Protein AF-A0A4Y6PSN4-F1 (afdb_monomer_lite)

pLDDT: mean 90.9, std 9.61, range [46.28, 95.75]

Organism: Persicimonas caeni (NCBI:txid2292766)

Sequence (59 aa):
MSSSTTLNDLFPGNSGRMIMVRVILRKQMPELSEMDRDKPLSPDLVATLKQAIEEVEAG

Secondary structure (DSSP, 8-state):
------HHHHS-HHHHHHHHHHHHHHHT-GGGGTS-TTSPPPHHHHHHHHHHHHHHHH-

Foldseek 3Di:
DPPQDFLCNQQPDPNSVVLQVQLCVVVVPPVSVVDDRPHGDDPVVVVSSVVSSVVSVVD

Structure (mmCIF, N/CA/C/O backbone):
data_AF-A0A4Y6PSN4-F1
#
_entry.id   AF-A0A4Y6PSN4-F1
#
loop_
_atom_site.group_PDB
_atom_site.id
_atom_site.type_symbol
_atom_site.label_atom_id
_atom_site.label_alt_id
_atom_site.label_comp_id
_atom_site.label_asym_id
_atom_site.label_entity_id
_atom_site.label_seq_id
_atom_site.pdbx_PDB_ins_code
_atom_site.Cartn_x
_atom_site.Cartn_y
_atom_site.Cartn_z
_atom_site.occupancy
_atom_site.B_iso_or_equiv
_atom_site.auth_seq_id
_atom_site.auth_comp_id
_atom_site.auth_asym_id
_atom_site.auth_atom_id
_atom_site.pdbx_PDB_model_num
ATOM 1 N N . MET A 1 1 ? 10.719 13.214 -14.211 1.00 46.28 1 MET A N 1
ATOM 2 C CA . MET A 1 1 ? 10.728 11.742 -14.110 1.00 46.28 1 MET A CA 1
ATOM 3 C C . MET A 1 1 ? 9.336 11.325 -13.685 1.00 46.28 1 MET A C 1
ATOM 5 O O . MET A 1 1 ? 8.938 11.676 -12.584 1.00 46.28 1 MET A O 1
ATOM 9 N N . SER A 1 2 ? 8.562 10.696 -14.566 1.00 49.09 2 SER A N 1
ATOM 10 C CA . SER A 1 2 ? 7.257 10.147 -14.189 1.00 49.09 2 SER A CA 1
ATOM 11 C C . SER A 1 2 ? 7.520 8.829 -13.473 1.00 49.09 2 SER A C 1
ATOM 13 O O . SER A 1 2 ? 7.675 7.801 -14.124 1.00 49.09 2 SER A O 1
ATOM 15 N N . SER A 1 3 ? 7.702 8.873 -12.154 1.00 60.53 3 SER A N 1
ATOM 16 C CA . SER A 1 3 ? 7.898 7.663 -11.358 1.00 60.53 3 SER A CA 1
ATOM 17 C C . SER A 1 3 ? 6.624 6.826 -11.442 1.00 60.53 3 SER A C 1
ATOM 19 O O . SER A 1 3 ? 5.582 7.224 -10.925 1.00 60.53 3 SER A O 1
ATOM 21 N N . SER A 1 4 ? 6.686 5.699 -12.144 1.00 84.94 4 SER A N 1
ATOM 22 C CA . SER A 1 4 ? 5.604 4.721 -12.209 1.00 84.94 4 SER A CA 1
ATOM 23 C C . SER A 1 4 ? 5.494 4.015 -10.859 1.00 84.94 4 SER A C 1
ATOM 25 O O . SER A 1 4 ? 6.220 3.060 -10.612 1.00 84.94 4 SER A O 1
ATOM 27 N N . THR A 1 5 ? 4.635 4.516 -9.972 1.00 93.75 5 THR A N 1
ATOM 28 C CA . THR A 1 5 ? 4.379 3.896 -8.666 1.00 93.75 5 THR A CA 1
ATOM 29 C C . THR A 1 5 ? 3.612 2.587 -8.833 1.00 93.75 5 THR A C 1
ATOM 31 O O . THR A 1 5 ? 2.608 2.533 -9.544 1.00 93.75 5 THR A O 1
ATOM 34 N N . THR A 1 6 ? 4.075 1.549 -8.153 1.00 95.75 6 THR A N 1
ATOM 35 C CA . THR A 1 6 ? 3.504 0.199 -8.137 1.00 95.75 6 THR A CA 1
ATOM 36 C C . THR A 1 6 ? 2.921 -0.131 -6.758 1.00 95.75 6 THR A C 1
ATOM 38 O O . THR A 1 6 ? 3.088 0.626 -5.796 1.00 95.75 6 THR A O 1
ATOM 41 N N . LEU A 1 7 ? 2.246 -1.278 -6.615 1.00 94.81 7 LEU A N 1
ATOM 42 C CA . LEU A 1 7 ? 1.816 -1.738 -5.287 1.00 94.81 7 LEU A CA 1
ATOM 43 C C . LEU A 1 7 ? 3.006 -2.134 -4.410 1.00 94.81 7 LEU A C 1
ATOM 45 O O . LEU A 1 7 ? 2.919 -1.990 -3.194 1.00 94.81 7 LEU A O 1
ATOM 49 N N . ASN A 1 8 ? 4.108 -2.620 -4.986 1.00 94.75 8 ASN A N 1
ATOM 50 C CA . ASN A 1 8 ? 5.319 -2.928 -4.222 1.00 94.75 8 ASN A CA 1
ATOM 51 C C . ASN A 1 8 ? 5.985 -1.671 -3.648 1.00 94.75 8 ASN A C 1
ATOM 53 O O . ASN A 1 8 ? 6.525 -1.739 -2.545 1.00 94.75 8 ASN A O 1
ATOM 57 N N . ASP A 1 9 ? 5.875 -0.532 -4.335 1.00 95.00 9 ASP A N 1
ATOM 58 C CA . ASP A 1 9 ? 6.361 0.752 -3.817 1.00 95.00 9 ASP A CA 1
ATOM 59 C C . ASP A 1 9 ? 5.511 1.253 -2.643 1.00 95.00 9 ASP A C 1
ATOM 61 O O . ASP A 1 9 ? 6.044 1.775 -1.665 1.00 95.00 9 ASP A O 1
ATOM 65 N N . LEU A 1 10 ? 4.184 1.098 -2.729 1.00 94.31 10 LEU A N 1
ATOM 66 C CA . LEU A 1 10 ? 3.249 1.555 -1.692 1.00 94.31 10 LEU A CA 1
ATOM 67 C C . LEU A 1 10 ? 3.160 0.597 -0.498 1.00 94.31 10 LEU A C 1
ATOM 69 O O . LEU A 1 10 ? 2.926 1.026 0.629 1.00 94.31 10 LEU A O 1
ATOM 73 N N . PHE A 1 11 ? 3.350 -0.700 -0.733 1.00 94.94 11 PHE A N 1
ATOM 74 C CA . PHE A 1 11 ? 3.212 -1.760 0.262 1.00 94.94 11 PHE A CA 1
ATOM 75 C C . PHE A 1 11 ? 4.448 -2.679 0.267 1.00 94.94 11 PHE A C 1
ATOM 77 O O . PHE A 1 11 ? 4.336 -3.867 -0.074 1.00 94.94 11 PHE A O 1
ATOM 84 N N . PRO A 1 12 ? 5.629 -2.172 0.672 1.00 93.62 12 PRO A N 1
ATOM 85 C CA . PRO A 1 12 ? 6.871 -2.932 0.618 1.00 93.62 12 PRO A CA 1
ATOM 86 C C . PRO A 1 12 ? 6.958 -3.996 1.722 1.00 93.62 12 PRO A C 1
ATOM 88 O O . PRO A 1 12 ? 6.651 -3.758 2.893 1.00 93.62 12 PRO A O 1
ATOM 91 N N . GLY A 1 13 ? 7.438 -5.185 1.353 1.00 91.31 13 GLY A N 1
ATOM 92 C CA . GLY A 1 13 ? 7.749 -6.265 2.294 1.00 91.31 13 GLY A CA 1
ATOM 93 C C . GLY A 1 13 ? 6.544 -6.830 3.062 1.00 91.31 13 GLY A C 1
ATOM 94 O O . GLY A 1 13 ? 5.383 -6.668 2.683 1.00 91.31 13 GLY A O 1
ATOM 95 N N . ASN A 1 14 ? 6.826 -7.546 4.155 1.00 88.81 14 ASN A N 1
ATOM 96 C CA . ASN A 1 14 ? 5.793 -8.224 4.949 1.00 88.81 14 ASN A CA 1
ATOM 97 C C . ASN A 1 14 ? 4.897 -7.245 5.722 1.00 88.81 14 ASN A C 1
ATOM 99 O O . ASN A 1 14 ? 3.691 -7.468 5.816 1.00 88.81 14 ASN A O 1
ATOM 103 N N . SER A 1 15 ? 5.460 -6.148 6.236 1.00 87.56 15 SER A N 1
ATOM 104 C CA . SER A 1 15 ? 4.696 -5.081 6.893 1.00 87.56 15 SER A CA 1
ATOM 105 C C . SER A 1 15 ? 3.757 -4.382 5.908 1.00 87.56 15 SER A C 1
ATOM 107 O O . SER A 1 15 ? 2.572 -4.230 6.203 1.00 87.56 15 SER A O 1
ATOM 109 N N . GLY A 1 16 ? 4.236 -4.055 4.704 1.00 92.00 16 GLY A N 1
ATOM 110 C CA . GLY A 1 16 ? 3.413 -3.475 3.646 1.00 92.00 16 GLY A CA 1
ATOM 111 C C . GLY A 1 16 ? 2.238 -4.371 3.257 1.00 92.00 16 GLY A C 1
ATOM 112 O O . GLY A 1 16 ? 1.120 -3.886 3.110 1.00 92.00 16 GLY A O 1
ATOM 113 N N . ARG A 1 17 ? 2.435 -5.695 3.184 1.00 91.50 17 ARG A N 1
ATOM 114 C CA . ARG A 1 17 ? 1.333 -6.648 2.945 1.00 91.50 17 ARG A CA 1
ATOM 115 C C . ARG A 1 17 ? 0.245 -6.580 4.017 1.00 91.50 17 ARG A C 1
ATOM 117 O O . ARG A 1 17 ? -0.931 -6.647 3.674 1.00 91.50 17 ARG A O 1
ATOM 124 N N . MET A 1 18 ? 0.604 -6.421 5.291 1.00 93.88 18 MET A N 1
ATOM 125 C CA . MET A 1 18 ? -0.393 -6.260 6.357 1.00 93.88 18 MET A CA 1
ATOM 126 C C . MET A 1 18 ? -1.177 -4.952 6.226 1.00 93.88 18 MET A C 1
ATOM 128 O O . MET A 1 18 ? -2.395 -4.956 6.403 1.00 93.88 18 MET A O 1
ATOM 132 N N . ILE A 1 19 ? -0.500 -3.849 5.895 1.00 94.06 19 ILE A N 1
ATOM 133 C CA . ILE A 1 19 ? -1.157 -2.558 5.649 1.00 94.06 19 ILE A CA 1
ATOM 134 C C . ILE A 1 19 ? -2.103 -2.681 4.451 1.00 94.06 19 ILE A C 1
ATOM 136 O O . ILE A 1 19 ? -3.254 -2.268 4.541 1.00 94.06 19 ILE A O 1
ATOM 140 N N . MET A 1 20 ? -1.670 -3.341 3.376 1.00 95.06 20 MET A N 1
ATOM 141 C CA . MET A 1 20 ? -2.494 -3.597 2.196 1.00 95.06 20 MET A CA 1
ATOM 142 C C . MET A 1 20 ? -3.773 -4.363 2.549 1.00 95.06 20 MET A C 1
ATOM 144 O O . MET A 1 20 ? -4.853 -3.964 2.134 1.00 95.06 20 MET A O 1
ATOM 148 N N . VAL A 1 21 ? -3.687 -5.417 3.370 1.00 94.69 21 VAL A N 1
ATOM 149 C CA . VAL A 1 21 ? -4.876 -6.152 3.842 1.00 94.69 21 VAL A CA 1
ATOM 150 C C . VAL A 1 21 ? -5.818 -5.240 4.632 1.00 94.69 21 VAL A C 1
ATOM 152 O O . VA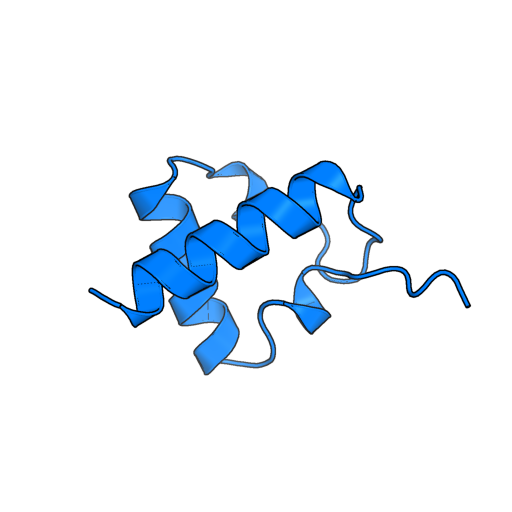L A 1 21 ? -7.030 -5.287 4.433 1.00 94.69 21 VAL A O 1
ATOM 155 N N . ARG A 1 22 ? -5.290 -4.368 5.498 1.00 94.88 22 ARG A N 1
ATOM 156 C CA . ARG A 1 22 ? -6.116 -3.396 6.234 1.00 94.88 22 ARG A CA 1
ATOM 157 C C . ARG A 1 22 ? -6.781 -2.382 5.303 1.00 94.88 22 ARG A C 1
ATOM 159 O O . ARG A 1 22 ? -7.956 -2.083 5.495 1.00 94.88 22 ARG A O 1
ATOM 166 N N . VAL A 1 23 ? -6.066 -1.903 4.285 1.00 95.19 23 VAL A N 1
ATOM 167 C CA . VAL A 1 23 ? -6.609 -1.021 3.241 1.00 95.19 23 VAL A CA 1
ATOM 168 C C . VAL A 1 23 ? -7.731 -1.722 2.475 1.00 95.19 23 VAL A C 1
ATOM 170 O O . VAL A 1 23 ? -8.813 -1.154 2.358 1.00 95.19 23 VAL A O 1
ATOM 173 N N . ILE A 1 24 ? -7.522 -2.971 2.041 1.00 95.62 24 ILE A N 1
ATOM 174 C CA . ILE A 1 24 ? -8.536 -3.792 1.358 1.00 95.62 24 ILE A CA 1
ATOM 175 C C . ILE A 1 24 ? -9.813 -3.876 2.196 1.00 95.62 24 ILE A C 1
ATOM 177 O O . ILE A 1 24 ? -10.901 -3.615 1.687 1.00 95.62 24 ILE A O 1
ATOM 181 N N . LEU A 1 25 ? -9.685 -4.200 3.484 1.00 94.31 25 LEU A N 1
ATOM 182 C CA . LEU A 1 25 ? -10.831 -4.349 4.380 1.00 94.31 25 LEU A CA 1
ATOM 183 C C . LEU A 1 25 ? -11.541 -3.015 4.651 1.00 94.31 25 LEU A C 1
ATOM 185 O O . LEU A 1 25 ? -12.769 -2.968 4.652 1.00 94.31 25 LEU A O 1
ATOM 189 N N . ARG A 1 26 ? -10.791 -1.928 4.868 1.00 92.19 26 ARG A N 1
ATOM 190 C CA . ARG A 1 26 ? -11.358 -0.618 5.231 1.00 92.19 26 ARG A CA 1
ATOM 191 C C . ARG A 1 26 ? -11.979 0.112 4.043 1.00 92.19 26 ARG A C 1
ATOM 193 O O . ARG A 1 26 ? -12.980 0.799 4.217 1.00 92.19 26 ARG A O 1
ATOM 200 N N . LYS A 1 27 ? -11.399 -0.032 2.850 1.00 92.88 27 LYS A N 1
ATOM 201 C CA . LYS A 1 27 ? -11.876 0.609 1.613 1.00 92.88 27 LYS A CA 1
ATOM 202 C C . LYS A 1 27 ? -12.726 -0.311 0.734 1.00 92.88 27 LYS A C 1
ATOM 204 O O . LYS A 1 27 ? -13.225 0.151 -0.282 1.00 92.88 27 LYS A O 1
ATOM 209 N N . GLN A 1 28 ? -12.914 -1.572 1.134 1.00 93.31 28 GLN A N 1
ATOM 210 C CA . GLN A 1 28 ? -13.649 -2.589 0.372 1.00 93.31 28 GLN A CA 1
ATOM 211 C C . GLN A 1 28 ? -13.104 -2.760 -1.056 1.00 93.31 28 GLN A C 1
ATOM 213 O O . GLN A 1 28 ? -13.868 -2.803 -2.013 1.00 93.31 28 GLN A O 1
ATOM 218 N N . MET A 1 29 ? -11.776 -2.861 -1.180 1.00 92.81 29 MET A N 1
ATOM 219 C CA . MET A 1 29 ? -11.067 -2.980 -2.464 1.00 92.81 29 MET A CA 1
ATOM 220 C C . MET A 1 29 ? -10.430 -4.373 -2.631 1.00 92.81 29 MET A C 1
ATOM 222 O O . MET A 1 29 ? -9.202 -4.493 -2.571 1.00 92.81 29 MET A O 1
ATOM 226 N N . PRO A 1 30 ? -11.215 -5.462 -2.754 1.00 94.00 30 PRO A N 1
ATOM 227 C CA . PRO A 1 30 ? -10.678 -6.822 -2.866 1.00 94.00 30 PRO A CA 1
ATOM 228 C C . PRO A 1 30 ? -9.758 -7.016 -4.081 1.00 94.00 30 PRO A C 1
ATOM 230 O O . PRO A 1 30 ? -8.833 -7.830 -4.021 1.00 94.00 30 PRO A O 1
ATOM 23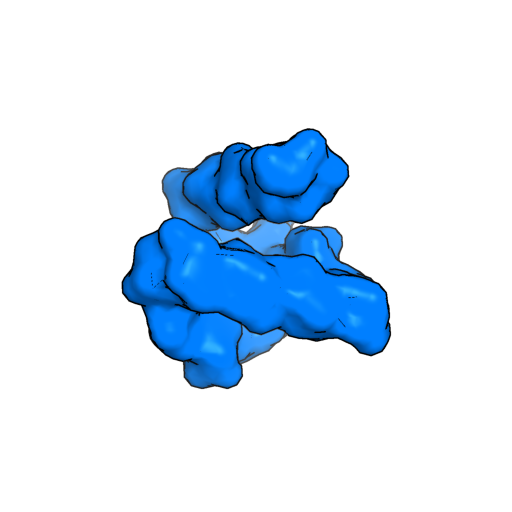3 N N . GLU A 1 31 ? -9.947 -6.236 -5.145 1.00 92.44 31 GLU A N 1
ATOM 234 C CA . GLU A 1 31 ? -9.171 -6.293 -6.383 1.00 92.44 31 GLU A CA 1
ATOM 235 C C . GLU A 1 31 ? -7.672 -6.053 -6.165 1.00 92.44 31 GLU A C 1
ATOM 237 O O . GLU A 1 31 ? -6.854 -6.630 -6.877 1.00 92.44 31 GLU A O 1
ATOM 242 N N . LEU A 1 32 ? -7.279 -5.295 -5.132 1.00 92.19 32 LEU A N 1
ATOM 243 C CA . LEU A 1 32 ? -5.864 -5.053 -4.815 1.00 92.19 32 LEU A CA 1
ATOM 244 C C . LEU A 1 32 ? -5.100 -6.343 -4.483 1.00 92.19 32 LEU A C 1
ATOM 246 O O . LEU A 1 32 ? -3.876 -6.373 -4.598 1.00 92.19 32 LEU A O 1
ATOM 250 N N . SER A 1 33 ? -5.800 -7.398 -4.051 1.00 92.06 33 SER A N 1
ATOM 251 C CA . SER A 1 33 ? -5.186 -8.700 -3.768 1.00 92.06 33 SER A CA 1
ATOM 252 C C . SER A 1 33 ? -4.833 -9.495 -5.030 1.00 92.06 33 SER A C 1
ATOM 254 O O . SER A 1 33 ? -3.921 -10.319 -4.986 1.00 92.06 33 SER A O 1
ATOM 256 N N . GLU A 1 34 ? -5.515 -9.217 -6.143 1.00 92.62 34 GLU A N 1
ATOM 257 C CA . GLU A 1 34 ? -5.341 -9.893 -7.435 1.00 92.62 34 GLU A CA 1
ATOM 258 C C . GLU A 1 34 ? -4.479 -9.080 -8.412 1.00 92.62 34 GLU A C 1
ATOM 260 O O . GLU A 1 34 ? -4.022 -9.596 -9.432 1.00 92.62 34 GLU A O 1
ATOM 265 N N . MET A 1 35 ? -4.241 -7.802 -8.109 1.00 93.44 35 MET A N 1
ATOM 266 C CA . MET A 1 35 ? -3.414 -6.925 -8.930 1.00 93.44 35 MET A CA 1
ATOM 267 C C . MET A 1 35 ? -1.942 -7.350 -8.936 1.00 93.44 35 MET A C 1
ATOM 269 O O . MET A 1 35 ? -1.340 -7.644 -7.901 1.00 93.44 35 MET A O 1
ATOM 273 N N . ASP A 1 36 ? -1.338 -7.290 -10.123 1.00 93.81 36 ASP A N 1
ATOM 274 C CA . ASP A 1 36 ? 0.105 -7.433 -10.292 1.00 93.81 36 ASP A CA 1
ATOM 275 C C . ASP A 1 36 ? 0.835 -6.319 -9.527 1.00 93.81 36 ASP A C 1
ATOM 277 O O . ASP A 1 36 ? 0.574 -5.127 -9.721 1.00 93.81 36 ASP A O 1
ATOM 281 N N . ARG A 1 37 ? 1.743 -6.722 -8.635 1.00 92.56 37 ARG A N 1
ATOM 282 C CA . ARG A 1 37 ? 2.378 -5.816 -7.681 1.00 92.56 37 ARG A CA 1
ATOM 283 C C . ARG A 1 37 ? 3.459 -4.937 -8.292 1.00 92.56 37 ARG A C 1
ATOM 285 O O . ARG A 1 37 ? 3.755 -3.901 -7.701 1.00 92.56 37 ARG A O 1
ATOM 292 N N . ASP A 1 38 ? 4.010 -5.339 -9.434 1.00 93.56 38 ASP A N 1
ATOM 293 C CA . ASP A 1 38 ? 5.065 -4.620 -10.156 1.00 93.56 38 ASP A CA 1
ATOM 294 C C . ASP A 1 38 ? 4.502 -3.789 -11.317 1.00 93.56 38 ASP A C 1
ATOM 296 O O . ASP A 1 38 ? 5.219 -3.027 -11.973 1.00 93.56 38 ASP A O 1
ATOM 300 N N . LYS A 1 39 ? 3.193 -3.895 -11.572 1.00 93.81 39 LYS A N 1
ATOM 301 C CA . LYS A 1 39 ? 2.532 -3.117 -12.611 1.00 93.81 39 LYS A CA 1
ATOM 302 C C . LYS A 1 39 ? 2.365 -1.653 -12.174 1.00 93.81 39 LYS A C 1
ATOM 304 O O . LYS A 1 39 ? 1.9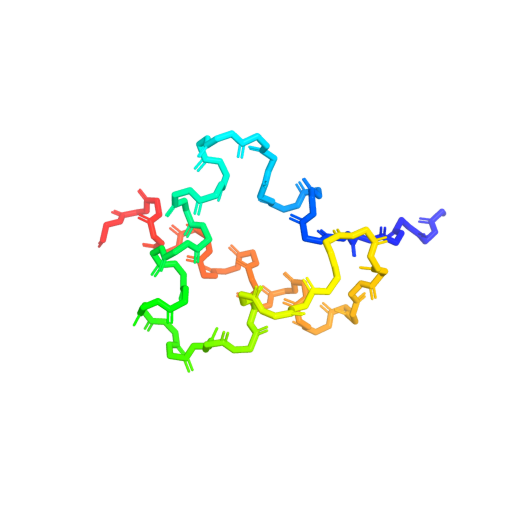05 -1.392 -11.059 1.00 93.81 39 LYS A O 1
ATOM 309 N N . PRO A 1 40 ? 2.660 -0.685 -13.064 1.00 95.06 40 PRO A N 1
ATOM 310 C CA . PRO A 1 40 ? 2.370 0.720 -12.817 1.00 95.06 40 PRO A CA 1
ATOM 311 C C . PRO A 1 40 ? 0.889 0.961 -12.525 1.00 95.06 40 PRO A C 1
ATOM 313 O O . PRO A 1 40 ? 0.011 0.502 -13.263 1.00 95.06 40 PRO A O 1
ATOM 316 N N . LEU A 1 41 ? 0.624 1.727 -11.473 1.00 94.56 41 LEU A N 1
ATOM 317 C CA . LEU A 1 41 ? -0.712 2.158 -11.089 1.00 94.56 41 LEU A CA 1
ATOM 318 C C . LEU A 1 41 ? -1.060 3.491 -11.751 1.00 94.56 41 LEU A C 1
ATOM 320 O O . LEU A 1 41 ? -0.196 4.329 -12.018 1.00 94.56 41 LEU A O 1
ATOM 324 N N . SER A 1 42 ? -2.353 3.713 -11.983 1.00 94.00 42 SER A N 1
ATOM 325 C CA . SER A 1 42 ? -2.845 5.027 -12.397 1.00 94.00 42 SER A CA 1
ATOM 326 C C . SER A 1 42 ? -2.634 6.061 -11.280 1.00 94.00 42 SER A C 1
ATOM 328 O O . SER A 1 42 ? -2.810 5.700 -10.112 1.00 94.00 42 SER A O 1
ATOM 330 N N . PRO A 1 43 ? -2.367 7.339 -11.602 1.00 92.75 43 PRO A N 1
ATOM 331 C CA . PRO A 1 43 ? -2.193 8.397 -10.603 1.00 92.75 43 PRO A CA 1
ATOM 332 C C . PRO A 1 43 ? -3.345 8.509 -9.594 1.00 92.75 43 PRO A C 1
ATOM 334 O O . PRO A 1 43 ? -3.090 8.673 -8.403 1.00 92.75 43 PRO A O 1
ATOM 337 N N . ASP A 1 44 ? -4.591 8.348 -10.049 1.00 93.31 44 ASP A N 1
ATOM 338 C CA . ASP A 1 44 ? -5.778 8.437 -9.189 1.00 93.31 44 ASP A CA 1
ATOM 339 C C . ASP A 1 44 ? -5.791 7.323 -8.137 1.00 93.31 44 ASP A C 1
ATOM 341 O O . ASP A 1 44 ? -5.913 7.586 -6.943 1.00 93.31 44 ASP A O 1
ATOM 345 N N . LEU A 1 45 ? -5.555 6.078 -8.566 1.00 93.25 45 LEU A N 1
ATOM 346 C CA . LEU A 1 45 ? -5.434 4.935 -7.660 1.00 93.25 45 LEU A CA 1
ATOM 347 C C . LEU A 1 45 ? -4.282 5.116 -6.661 1.00 93.25 45 LEU A C 1
ATOM 349 O O . LEU A 1 45 ? -4.438 4.800 -5.486 1.00 93.25 45 LEU A O 1
ATOM 353 N N . VAL A 1 46 ? -3.140 5.664 -7.090 1.00 95.25 46 VAL A N 1
ATOM 354 C CA . VAL A 1 46 ? -2.024 5.971 -6.179 1.00 95.25 46 VAL A CA 1
ATOM 355 C C . VAL A 1 46 ? -2.452 6.976 -5.109 1.00 95.25 46 VAL A C 1
ATOM 357 O O . VAL A 1 46 ? -2.139 6.776 -3.937 1.00 95.25 46 VAL A O 1
ATOM 360 N N . ALA A 1 47 ? -3.171 8.036 -5.485 1.00 94.81 47 ALA A N 1
ATOM 361 C CA . ALA A 1 47 ? -3.670 9.026 -4.535 1.00 94.81 47 ALA A CA 1
ATOM 362 C C . ALA A 1 47 ? -4.655 8.401 -3.531 1.00 94.81 47 ALA A C 1
ATOM 364 O O . ALA A 1 47 ? -4.495 8.588 -2.324 1.00 94.81 47 ALA A O 1
ATOM 365 N N . THR A 1 48 ? -5.605 7.588 -4.008 1.00 94.25 48 THR A N 1
ATOM 366 C CA . THR A 1 48 ? -6.553 6.857 -3.152 1.00 94.25 48 THR A CA 1
ATOM 367 C C . THR A 1 48 ? -5.842 5.924 -2.173 1.00 94.25 48 THR A C 1
ATOM 369 O O . THR A 1 48 ? -6.168 5.911 -0.987 1.00 94.25 48 THR A O 1
ATOM 372 N N . LEU A 1 49 ? -4.854 5.157 -2.641 1.00 95.56 49 LEU A N 1
ATOM 373 C CA . LEU A 1 49 ? -4.123 4.211 -1.798 1.00 95.56 49 LEU A CA 1
ATOM 374 C C . LEU A 1 49 ? -3.261 4.918 -0.753 1.00 95.56 49 LEU A C 1
ATOM 376 O O . LEU A 1 49 ? -3.230 4.469 0.388 1.00 95.56 49 LEU A O 1
ATOM 380 N N . LYS A 1 50 ? -2.612 6.035 -1.100 1.00 95.69 50 LYS A N 1
ATOM 381 C CA . LYS A 1 50 ? -1.856 6.844 -0.130 1.00 95.69 50 LYS A CA 1
ATOM 382 C C . LYS A 1 50 ? -2.750 7.368 0.987 1.00 95.69 50 LYS A C 1
ATOM 384 O O . LYS A 1 50 ? -2.429 7.173 2.153 1.00 95.69 50 LYS A O 1
ATOM 389 N N . GLN A 1 51 ? -3.903 7.934 0.636 1.00 95.44 51 GLN A N 1
ATOM 390 C CA . GLN A 1 51 ? -4.874 8.384 1.631 1.00 95.44 51 GLN A CA 1
ATOM 391 C C . GLN A 1 51 ? -5.368 7.220 2.506 1.00 95.44 51 GLN A C 1
ATOM 393 O O . GLN A 1 51 ? -5.480 7.350 3.721 1.00 95.44 51 GLN A O 1
ATOM 398 N N . ALA A 1 52 ? -5.636 6.056 1.907 1.00 94.81 52 ALA A N 1
ATOM 399 C CA . ALA A 1 52 ? -6.065 4.880 2.655 1.00 94.81 52 ALA A CA 1
ATOM 400 C C . ALA A 1 52 ? -4.987 4.358 3.621 1.00 94.81 52 ALA A C 1
ATOM 402 O O . ALA A 1 52 ? -5.329 3.900 4.710 1.00 94.81 52 ALA A O 1
ATOM 403 N N . ILE A 1 53 ? -3.708 4.427 3.240 1.00 95.12 53 ILE A N 1
ATOM 404 C CA . ILE A 1 53 ? -2.579 4.082 4.113 1.00 95.12 53 ILE A CA 1
ATOM 405 C C . ILE A 1 53 ? -2.544 5.027 5.315 1.00 95.12 53 ILE A C 1
ATOM 407 O O . ILE A 1 53 ? -2.546 4.546 6.445 1.00 95.12 53 ILE A O 1
ATOM 411 N N . GLU A 1 54 ? -2.602 6.341 5.084 1.00 94.31 54 GLU A N 1
ATOM 412 C CA . GLU A 1 54 ? -2.604 7.349 6.154 1.00 94.31 54 GLU A CA 1
ATOM 413 C C . GLU A 1 54 ? -3.760 7.128 7.146 1.00 94.31 54 GLU A C 1
ATOM 415 O O . GLU A 1 54 ? -3.556 7.152 8.358 1.00 94.31 54 GLU A O 1
ATOM 420 N N . GLU A 1 55 ? -4.968 6.835 6.653 1.00 92.75 55 GLU A N 1
ATOM 421 C CA . GLU A 1 55 ? -6.120 6.520 7.508 1.00 92.75 55 GLU A CA 1
ATOM 422 C C . GLU A 1 55 ? -5.922 5.244 8.340 1.00 92.75 55 GLU A C 1
ATOM 424 O O . GLU A 1 55 ? -6.345 5.184 9.493 1.00 92.75 55 GLU A O 1
ATOM 429 N N . VAL A 1 56 ? -5.310 4.206 7.760 1.00 90.25 56 VAL A N 1
ATOM 430 C CA . VAL A 1 56 ? -5.032 2.940 8.457 1.00 90.25 56 VAL A CA 1
ATOM 431 C C . VAL A 1 56 ? -3.944 3.112 9.518 1.00 90.25 56 VAL A C 1
ATOM 433 O O . VAL A 1 56 ? -3.989 2.436 10.548 1.00 90.25 56 VAL A O 1
ATOM 436 N N . GLU A 1 57 ? -2.966 3.980 9.275 1.00 88.00 57 GLU A N 1
ATOM 437 C CA . GLU A 1 57 ? -1.892 4.284 10.223 1.00 88.00 57 GLU A CA 1
ATOM 438 C C . GLU A 1 57 ? -2.356 5.207 11.357 1.00 88.00 57 GLU A C 1
ATOM 440 O O . GLU A 1 57 ? -1.872 5.074 12.481 1.00 88.00 57 GLU A O 1
ATOM 445 N N . ALA A 1 58 ? -3.326 6.088 11.094 1.00 89.38 58 ALA A N 1
ATOM 446 C CA . ALA A 1 58 ? -3.921 6.966 12.100 1.00 89.38 58 ALA A CA 1
ATOM 447 C C . ALA A 1 58 ? -4.862 6.245 13.093 1.00 89.38 58 ALA A C 1
ATOM 449 O O . ALA A 1 58 ? -5.000 6.718 14.224 1.00 89.38 58 ALA A O 1
ATOM 450 N N . GLY A 1 59 ? -5.466 5.108 12.703 1.00 76.25 59 GLY A N 1
ATOM 451 C CA . GLY A 1 59 ? -6.371 4.283 13.533 1.00 76.25 59 GLY A CA 1
ATOM 452 C C . GLY A 1 59 ? -7.843 4.356 13.130 1.00 76.25 59 GLY A C 1
ATOM 453 O O . GLY A 1 59 ? -8.512 5.342 13.495 1.00 76.25 59 GLY A O 1
#

Radius of gyration: 10.79 Å; chains: 1; bounding box: 24×22×28 Å

=== Feature glossary ===
Legend for the data blocks above and below:

— What the protein is —

The amino-acid sequence is the protein's primary structure: the linear order of residues from the N-terminus to the C-terminus, written in one-letter code. Everything else here — the 3D coordinates, the secondary structure, the domain annotations — is ultimately a consequence of this string.

Database cross-references. InterPro integrates a dozen domain/family signature databases into unified entries with residue-range hits. GO terms attach function/process/location labels with evidence codes. CATH codes position the fold in a four-level structural taxonomy. Organism is the NCBI-taxonomy species name.

— Where its atoms are —

The mmCIF block holds the 3D Cartesian coordinates of each backbone atom (N, Cα, C, O) in ångströms. mmCIF is the PDB's canonical archive format — a tagged-loop text representation of the atomic model.

The six renders are orthographic views along the three Cartesian axes in both directions. Representation (cartoon, sticks, or surface) and color scheme (sequence-rainbow or by-chain) vary across proteins so the training set covers all the common visualization conventions.

— Local backbone conformation —

Secondary structure is the local, repeating backbone conformation. DSSP classifies it into eight states by reading the hydrogen-bond network: three helix types (H, G, I), two β types (E, B), two non-regular types (T, S), and unstructured coil (-).

SS3 is a coarse helix/strand/coil call (letters a/b/c) made by the P-SEA algorithm from inter-Cα distances and dihedrals. It is less detailed than DSSP but needs only Cα positions.

Backbone dihedral angles. Every residue except chain termini has a φ (preceding-C → N → Cα → C) and a ψ (N → Cα → C → next-N). They are reported in degrees following the IUPAC sign convention. Secondary structure is essentially a statement about which (φ, ψ) basin each residue occupies.

— Global shape and packing —

The geometric summary reports three shape descriptors. Rg (radius of gyration) measures how spread out the Cα atoms are about their centre of mass; compact globular proteins have small Rg, elongated or unfolded ones large. Cα contacts (<8 Å, |i−j|>4) count long-range residue pairs in spatial proximity — high for tightly packed folds, near zero for rods or random coil. The bounding-box extents give the protein's footprint along x, y, z in Å.

Solvent accessibility: the surface area of each residue that a 1.4 Å water probe can touch, in Å². When only backbone atoms are present the absolute values are lower than full-atom SASA (side chains contribute most of the area) and are flagged as backbone-only.

Plot images: a contact map (which residues are close in 3D, as an N×N binary image), a Ramachandran scatter (backbone torsion angles, revealing secondary-structure composition at a glance), and — for AlphaFold structures — a PAE heatmap (pairwise prediction confidence).

— Structural neighborhood —

Foldseek's 3Di representation compresses backbone geometry into a per-residue letter drawn from a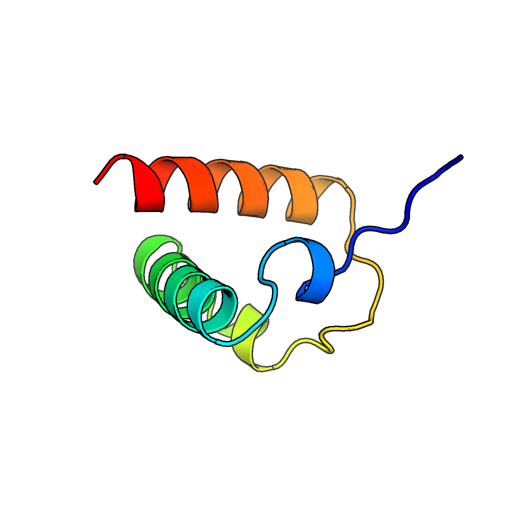 learned twenty-state alphabet. It captures the tertiary interaction pattern around each residue — which residues are packed against it in space, regardless of where they are in sequence.

Structural nearest neighbors (via Foldseek easy-search vs the PDB). Reported per hit: target PDB id, E-value, and alignment TM-score. A TM-score above ~0.5 is the conventional threshold for 'same fold'.

— Confidence and disorder —

pLDDT (predicted Local Distance Difference Test) is AlphaFold's per-residue confidence score, ranging from 0 to 100. Values above 90 in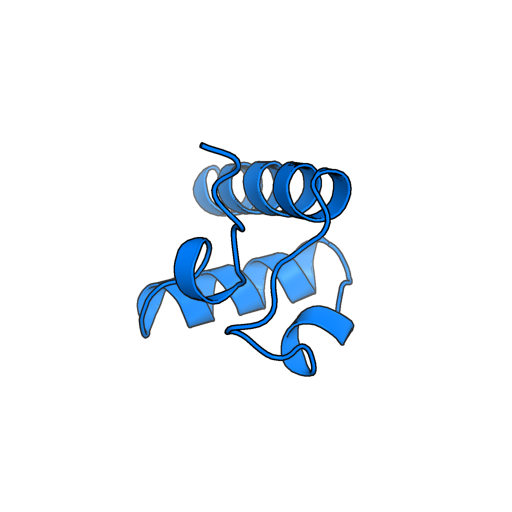dicate high confidence (typically well-packed cores); 70–90 is confident; 50–70 low confidence; below 50 usually means the region is disordered or the prediction is unreliable there. AlphaFold stores pLDDT in the mmCIF B-factor column.

For experimental (PDB) structures, the B-factor (temperature factor) quantifies the positional spread of each atom in the crystal — a combination of thermal vibration and static disorder — in units of Å². High B-factors mark flexible loops or poorly resolved regions; low B-factors mark the rigid, well-ordered core.

Predicted Aligned Error (PAE) is an AlphaFold confidence matrix: entry (i, j) is the expected error in the position of residue j, in ångströms, when the prediction is superimposed on the true structure at residue i. Low PAE within a block of residues means that block is internally rigid and well-predicted; high PAE between two blocks means their relative p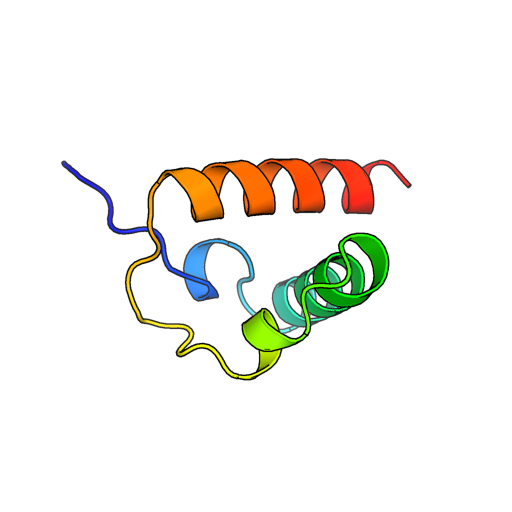lacement is uncertain even if each block individually is confident.